Protein AF-A0A3D5AYP7-F1 (afdb_monomer_lite)

Structure (mmCIF, N/CA/C/O backbone):
data_AF-A0A3D5AYP7-F1
#
_entry.id   AF-A0A3D5AYP7-F1
#
loop_
_atom_site.group_PDB
_atom_site.id
_atom_site.type_symbol
_atom_site.label_atom_id
_atom_site.la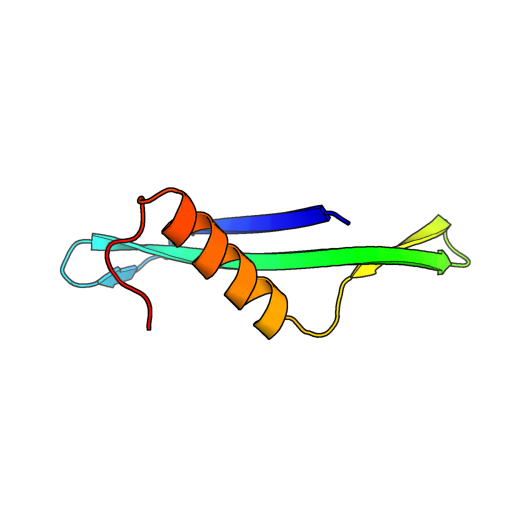bel_alt_id
_atom_site.label_comp_id
_atom_site.label_asym_id
_atom_site.label_entity_id
_atom_site.label_seq_id
_atom_site.pdbx_PDB_ins_code
_atom_site.Cartn_x
_atom_site.Cartn_y
_atom_site.Cartn_z
_atom_site.occupancy
_atom_site.B_iso_or_equiv
_atom_site.auth_seq_id
_atom_site.auth_comp_id
_atom_site.auth_asym_id
_atom_site.auth_atom_id
_atom_site.pdbx_PDB_model_num
ATOM 1 N N . GLU A 1 1 ? 15.556 -6.588 -7.195 1.00 68.94 1 GLU A N 1
ATOM 2 C CA . GLU A 1 1 ? 14.193 -6.052 -7.002 1.00 68.94 1 GLU A CA 1
ATOM 3 C C . GLU A 1 1 ? 14.003 -5.731 -5.534 1.00 68.94 1 GLU A C 1
ATOM 5 O O . GLU A 1 1 ? 14.614 -6.394 -4.699 1.00 68.94 1 GLU A O 1
ATOM 10 N N . ARG A 1 2 ? 13.244 -4.684 -5.211 1.00 78.31 2 ARG A N 1
ATOM 11 C CA . ARG A 1 2 ? 13.041 -4.251 -3.823 1.00 78.31 2 ARG A CA 1
ATOM 12 C C . ARG A 1 2 ? 11.607 -3.782 -3.629 1.00 78.31 2 ARG A C 1
ATOM 14 O O . ARG A 1 2 ? 11.133 -2.941 -4.388 1.00 78.31 2 ARG A O 1
ATOM 21 N N . ASN A 1 3 ? 10.947 -4.301 -2.597 1.00 82.56 3 ASN A N 1
ATOM 22 C CA . ASN A 1 3 ? 9.641 -3.815 -2.164 1.00 82.56 3 ASN A CA 1
ATOM 23 C C . ASN A 1 3 ? 9.833 -2.643 -1.192 1.00 82.56 3 ASN A C 1
ATOM 25 O O . ASN A 1 3 ? 10.677 -2.692 -0.295 1.00 82.56 3 ASN A O 1
ATOM 29 N N . HIS A 1 4 ? 9.027 -1.600 -1.354 1.00 86.25 4 HIS A N 1
ATOM 30 C CA . HIS A 1 4 ? 8.951 -0.471 -0.431 1.00 86.25 4 HIS A CA 1
ATOM 31 C C . HIS A 1 4 ? 7.530 -0.383 0.102 1.00 86.25 4 HIS A C 1
ATOM 33 O O . HIS A 1 4 ? 6.611 -0.113 -0.669 1.00 86.25 4 HIS A O 1
ATOM 39 N N . LEU A 1 5 ? 7.372 -0.603 1.406 1.00 88.50 5 LEU A N 1
ATOM 40 C CA . LEU A 1 5 ? 6.111 -0.469 2.126 1.00 88.50 5 LEU A CA 1
ATOM 41 C C . LEU A 1 5 ? 6.125 0.821 2.945 1.00 88.50 5 LEU A C 1
ATOM 43 O O . LEU A 1 5 ? 7.085 1.105 3.661 1.00 88.50 5 LEU A O 1
ATOM 47 N N . ARG A 1 6 ? 5.045 1.589 2.855 1.00 91.00 6 ARG A N 1
ATOM 48 C CA . ARG A 1 6 ? 4.793 2.783 3.665 1.00 91.00 6 ARG A CA 1
ATOM 49 C C . ARG A 1 6 ? 3.465 2.595 4.379 1.00 91.00 6 ARG A C 1
ATOM 51 O O . ARG A 1 6 ? 2.516 2.149 3.743 1.00 91.00 6 ARG A O 1
ATOM 58 N N . LEU A 1 7 ? 3.409 2.924 5.667 1.00 92.06 7 LEU A N 1
ATOM 59 C CA . LEU A 1 7 ? 2.227 2.770 6.517 1.00 92.06 7 LEU A CA 1
ATOM 60 C C . LEU A 1 7 ? 1.969 4.055 7.299 1.00 92.06 7 LEU A C 1
ATOM 62 O O . LEU A 1 7 ? 2.908 4.708 7.753 1.00 92.06 7 LEU A O 1
ATOM 66 N N . TRP A 1 8 ? 0.699 4.397 7.472 1.00 96.06 8 TRP A N 1
ATOM 67 C CA . TRP A 1 8 ? 0.246 5.518 8.284 1.00 96.06 8 TRP A CA 1
ATOM 68 C C . TRP A 1 8 ? -1.011 5.134 9.058 1.00 96.06 8 TRP A C 1
ATOM 70 O O . TRP A 1 8 ? -1.885 4.425 8.557 1.00 96.06 8 TRP A O 1
ATOM 80 N N . LEU A 1 9 ? -1.094 5.615 10.297 1.00 96.75 9 LEU A N 1
ATOM 81 C CA . LEU A 1 9 ? -2.299 5.495 11.101 1.00 96.75 9 LEU A CA 1
ATOM 82 C C . LEU A 1 9 ? -3.341 6.473 10.550 1.00 96.75 9 LEU A C 1
ATOM 84 O O . LEU A 1 9 ? -3.101 7.680 10.502 1.00 96.75 9 LEU A O 1
ATOM 88 N N . ALA A 1 10 ? -4.481 5.956 10.106 1.00 96.44 10 ALA A N 1
ATOM 89 C CA . ALA A 1 10 ? -5.569 6.786 9.620 1.00 96.44 10 ALA A CA 1
ATOM 90 C C . ALA A 1 10 ? -6.294 7.464 10.796 1.00 96.44 10 ALA A C 1
ATOM 92 O O . ALA A 1 10 ? -6.395 6.876 11.875 1.00 96.44 10 ALA A O 1
ATOM 93 N N . PRO A 1 11 ? -6.864 8.667 10.604 1.00 96.06 11 PRO A N 1
ATOM 94 C CA . PRO A 1 11 ? -7.624 9.372 11.638 1.00 96.06 11 PRO A CA 1
ATOM 95 C C . PRO A 1 11 ? -9.047 8.802 11.790 1.00 96.06 11 PRO A C 1
ATOM 97 O O . PRO A 1 11 ? -10.013 9.543 11.943 1.00 96.06 11 PRO A O 1
ATOM 100 N N . VAL A 1 12 ? -9.193 7.480 11.689 1.00 96.94 12 VAL A N 1
ATOM 101 C CA . VAL A 1 12 ? -10.462 6.759 11.795 1.00 96.94 12 VAL A CA 1
ATOM 102 C C . VAL A 1 12 ? -10.257 5.467 12.572 1.00 96.94 12 VAL A C 1
ATOM 104 O O . VAL A 1 12 ? -9.162 4.903 12.616 1.00 96.94 12 VAL A O 1
ATOM 107 N N . THR A 1 13 ? -11.342 4.977 13.158 1.00 97.31 13 THR A N 1
ATOM 108 C CA . THR A 1 13 ? -11.384 3.656 13.779 1.00 97.31 13 THR A CA 1
ATOM 109 C C . THR A 1 13 ? -12.474 2.821 13.126 1.00 97.31 13 THR A C 1
ATOM 111 O O . THR A 1 13 ? -13.472 3.352 12.636 1.00 97.31 13 THR A O 1
ATOM 114 N N . LEU A 1 14 ? -12.284 1.506 13.119 1.00 94.25 14 LEU A N 1
ATOM 115 C CA . LEU A 1 14 ? -13.285 0.543 12.677 1.00 94.25 14 LEU A CA 1
ATOM 116 C C . LEU A 1 14 ? -13.548 -0.427 13.824 1.00 94.25 14 LEU A C 1
ATOM 118 O O . LEU A 1 14 ? -12.627 -1.089 14.296 1.00 94.25 14 LEU A O 1
ATOM 122 N N . ALA A 1 15 ? -14.794 -0.483 14.303 1.00 95.00 15 ALA A N 1
ATOM 123 C CA . ALA A 1 15 ? -15.177 -1.289 15.468 1.00 95.00 15 ALA A CA 1
ATOM 124 C C . ALA A 1 15 ? -14.270 -1.052 16.700 1.00 95.00 15 ALA A C 1
ATOM 126 O O . ALA A 1 15 ? -13.876 -1.992 17.388 1.00 95.00 15 ALA A O 1
ATOM 127 N N . GLY A 1 16 ? -13.893 0.209 16.945 1.00 95.62 16 GLY A N 1
ATOM 128 C CA . GLY A 1 16 ? -13.017 0.599 18.056 1.00 95.62 16 GLY A CA 1
ATOM 129 C C . GLY A 1 16 ? -11.532 0.274 17.860 1.00 95.62 16 GLY A C 1
ATOM 130 O O . GLY A 1 16 ? -10.741 0.522 18.765 1.00 95.62 16 GLY A O 1
ATOM 131 N N . GLN A 1 17 ? -11.132 -0.256 16.700 1.00 95.19 17 GLN A N 1
ATOM 132 C CA . GLN A 1 17 ? -9.737 -0.565 16.385 1.00 95.19 17 GLN A CA 1
ATOM 133 C C . GLN A 1 17 ? -9.122 0.489 15.465 1.00 95.19 17 GLN A C 1
ATOM 135 O O . GLN A 1 17 ? -9.773 1.008 14.555 1.00 95.19 17 GLN A O 1
ATOM 140 N N . ASN A 1 18 ? -7.843 0.776 15.699 1.00 96.69 18 ASN A N 1
ATOM 141 C CA . ASN A 1 18 ? -7.034 1.6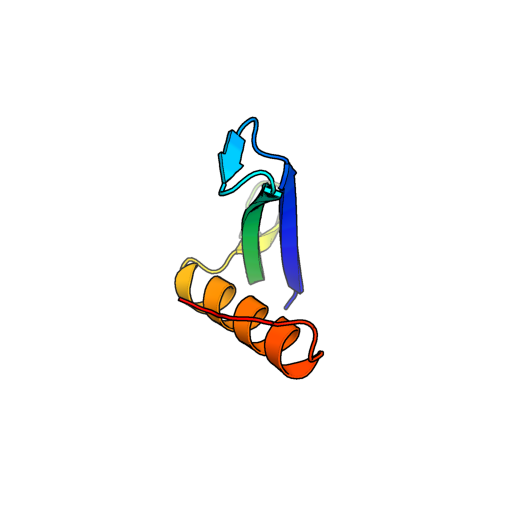61 14.869 1.00 96.69 18 ASN A CA 1
ATOM 142 C C . ASN A 1 18 ? -6.895 1.110 13.446 1.00 96.69 18 ASN A C 1
ATOM 144 O O . ASN A 1 18 ? -6.557 -0.060 13.261 1.00 96.69 18 ASN A O 1
ATOM 148 N N . VAL A 1 19 ? -7.102 1.968 12.446 1.00 94.69 19 VAL A N 1
ATOM 149 C CA . VAL A 1 19 ? -6.956 1.602 11.034 1.00 94.69 19 VAL A CA 1
ATOM 150 C C . VAL A 1 19 ? -5.606 2.076 10.513 1.00 94.69 19 VAL A C 1
ATOM 152 O O . VAL A 1 19 ? -5.297 3.265 10.556 1.00 94.69 19 VAL A O 1
ATOM 155 N N . TRP A 1 20 ? -4.817 1.150 9.974 1.00 93.50 20 TRP A N 1
ATOM 156 C CA . TRP A 1 20 ? -3.585 1.464 9.254 1.00 93.50 20 TRP A CA 1
ATOM 157 C C . TRP A 1 20 ? -3.839 1.418 7.756 1.00 93.50 20 TRP A C 1
ATOM 159 O O . TRP A 1 20 ? -4.435 0.471 7.246 1.00 93.50 20 TRP A O 1
ATOM 169 N N . VAL A 1 21 ? -3.366 2.437 7.051 1.00 92.00 21 VAL A N 1
ATOM 170 C CA . VAL A 1 21 ? -3.406 2.503 5.591 1.00 92.00 21 VAL A CA 1
ATOM 171 C C . VAL A 1 21 ? -1.973 2.449 5.088 1.00 92.00 21 VAL A C 1
ATOM 173 O O . VAL A 1 21 ? -1.062 2.981 5.723 1.00 92.00 21 VAL A O 1
ATOM 176 N N . GLY A 1 22 ? -1.763 1.771 3.964 1.00 88.75 22 GLY A N 1
ATOM 177 C CA . GLY A 1 22 ? -0.437 1.613 3.397 1.00 88.75 22 GLY A CA 1
ATOM 178 C C . GLY A 1 22 ? -0.394 1.681 1.887 1.00 88.75 22 GLY A C 1
ATOM 179 O O . GLY A 1 22 ? -1.396 1.493 1.202 1.00 88.75 22 GLY A O 1
ATOM 180 N N . GLN A 1 23 ? 0.811 1.922 1.382 1.00 89.06 23 GLN A N 1
ATOM 181 C CA . GLN A 1 23 ? 1.156 1.837 -0.031 1.00 89.06 23 GLN A CA 1
ATOM 182 C C . GLN A 1 23 ? 2.378 0.941 -0.190 1.00 89.06 23 GLN A C 1
ATOM 184 O O . GLN A 1 23 ? 3.333 1.034 0.585 1.00 89.06 23 GLN A O 1
ATOM 189 N N . ILE A 1 24 ? 2.346 0.099 -1.220 1.00 87.50 24 ILE A N 1
ATOM 190 C CA . ILE A 1 24 ? 3.469 -0.739 -1.623 1.00 87.50 24 ILE A CA 1
ATOM 191 C C . ILE A 1 24 ? 3.870 -0.440 -3.067 1.00 87.50 24 ILE A C 1
ATOM 193 O O . ILE A 1 24 ? 3.025 -0.224 -3.934 1.00 87.50 24 ILE A O 1
ATOM 197 N N . SER A 1 25 ? 5.174 -0.375 -3.314 1.00 87.44 25 SER A N 1
ATOM 198 C CA . SER A 1 25 ? 5.768 -0.247 -4.650 1.00 87.44 25 SER A CA 1
ATOM 199 C C . SER A 1 25 ? 6.928 -1.219 -4.790 1.00 87.44 25 SER A C 1
ATOM 201 O O . SER A 1 25 ? 7.642 -1.459 -3.813 1.00 87.44 25 SER A O 1
ATOM 203 N N . ARG A 1 26 ? 7.151 -1.724 -6.003 1.00 84.12 26 ARG A N 1
ATOM 204 C CA . ARG A 1 26 ? 8.263 -2.616 -6.332 1.00 84.12 26 ARG A CA 1
ATOM 205 C C . ARG A 1 26 ? 9.188 -1.969 -7.354 1.00 84.12 26 ARG A C 1
ATOM 207 O O . ARG A 1 26 ? 8.724 -1.467 -8.372 1.00 84.12 26 ARG A O 1
ATOM 214 N N . ASP A 1 27 ? 10.490 -2.045 -7.104 1.00 84.31 27 ASP A N 1
ATOM 215 C CA . ASP A 1 27 ? 11.514 -1.686 -8.084 1.00 84.31 27 ASP A CA 1
ATOM 216 C C . ASP A 1 27 ? 11.837 -2.906 -8.968 1.00 84.31 27 ASP A C 1
ATOM 218 O O . ASP A 1 27 ? 12.385 -3.894 -8.469 1.00 84.31 27 ASP A O 1
ATOM 222 N N . ILE A 1 28 ? 11.542 -2.823 -10.270 1.00 81.31 28 ILE A N 1
ATOM 223 C CA . ILE A 1 28 ? 11.728 -3.891 -11.283 1.00 81.31 28 ILE A CA 1
ATOM 224 C C . ILE A 1 28 ? 12.984 -3.705 -12.144 1.00 81.31 28 ILE A C 1
ATOM 226 O O . ILE A 1 28 ? 13.084 -4.203 -13.263 1.00 81.31 28 ILE A O 1
ATOM 230 N N . GLY A 1 29 ? 13.949 -2.935 -11.647 1.00 80.62 29 GLY A N 1
ATOM 231 C CA . GLY A 1 29 ? 15.232 -2.725 -12.307 1.00 80.62 29 GLY A CA 1
ATOM 232 C C . GLY A 1 29 ? 15.562 -1.254 -12.472 1.00 80.62 29 GLY A C 1
ATOM 233 O O . GLY A 1 29 ? 15.174 -0.419 -11.655 1.00 80.62 29 GLY A O 1
ATOM 234 N N . VAL A 1 30 ? 16.309 -0.942 -13.526 1.00 77.94 30 VAL A N 1
ATOM 235 C CA . VAL A 1 30 ? 16.842 0.397 -13.761 1.00 77.94 30 VAL A CA 1
ATOM 236 C C . VAL A 1 30 ? 16.493 0.911 -15.152 1.00 77.94 30 VAL A C 1
ATOM 238 O O . VAL A 1 30 ? 16.405 0.156 -16.117 1.00 77.94 30 VAL A O 1
ATOM 241 N N . ARG A 1 31 ? 16.283 2.220 -15.257 1.00 80.69 31 ARG A N 1
ATOM 242 C CA . ARG A 1 31 ? 16.050 2.952 -16.499 1.00 80.69 31 ARG A CA 1
ATOM 243 C C . ARG A 1 31 ? 17.108 4.037 -16.644 1.00 80.69 31 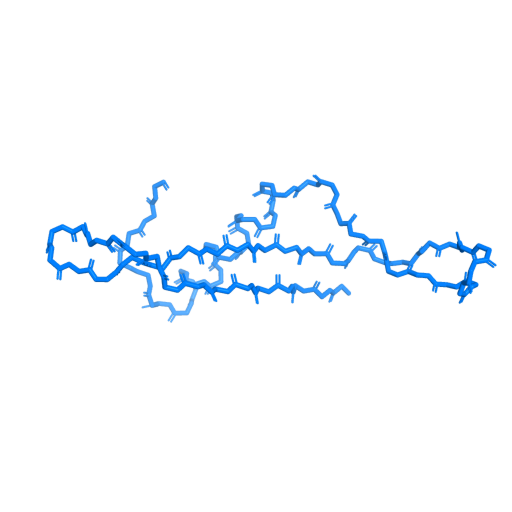ARG A C 1
ATOM 245 O O . ARG A 1 31 ? 17.477 4.681 -15.663 1.00 80.69 31 ARG A O 1
ATOM 252 N N . PHE A 1 32 ? 17.552 4.277 -17.874 1.00 80.50 32 PHE A N 1
ATOM 253 C CA . PHE A 1 32 ? 18.442 5.396 -18.156 1.00 80.50 32 PHE A CA 1
ATOM 254 C C . PHE A 1 32 ? 17.692 6.730 -18.106 1.00 80.50 32 PHE A C 1
ATOM 256 O O . PHE A 1 32 ? 16.586 6.865 -18.634 1.00 80.50 32 PHE A O 1
ATOM 263 N N . SER A 1 33 ? 18.294 7.711 -17.443 1.00 79.06 33 SER A N 1
ATOM 264 C CA . SER A 1 33 ? 17.732 9.045 -17.218 1.00 79.06 33 SER A CA 1
ATOM 265 C C . SER A 1 33 ? 18.802 10.092 -17.485 1.00 79.06 33 SER A C 1
ATOM 267 O O . SER A 1 33 ? 19.930 9.943 -17.029 1.00 79.06 33 SER A O 1
ATOM 269 N N . SER A 1 34 ? 18.453 11.190 -18.154 1.00 81.19 34 SER A N 1
ATOM 270 C CA . SER A 1 34 ? 19.378 12.309 -18.381 1.00 81.19 34 SER A CA 1
ATOM 271 C C . SER A 1 34 ? 19.753 13.064 -17.101 1.00 81.19 34 SER A C 1
ATOM 273 O O . SER A 1 34 ? 20.711 13.828 -17.111 1.00 81.19 34 SER A O 1
ATOM 275 N N . LYS A 1 35 ? 19.019 12.860 -15.997 1.00 79.88 35 LYS A N 1
ATOM 276 C CA . LYS A 1 35 ? 19.274 13.540 -14.716 1.00 79.88 35 LYS A CA 1
ATOM 277 C C . LYS A 1 35 ? 20.269 12.804 -13.822 1.00 79.88 35 LYS A C 1
ATOM 279 O O . LYS A 1 35 ? 21.040 13.448 -13.125 1.00 79.88 35 LYS A O 1
ATOM 284 N N . THR A 1 36 ? 20.223 11.473 -13.801 1.00 77.69 36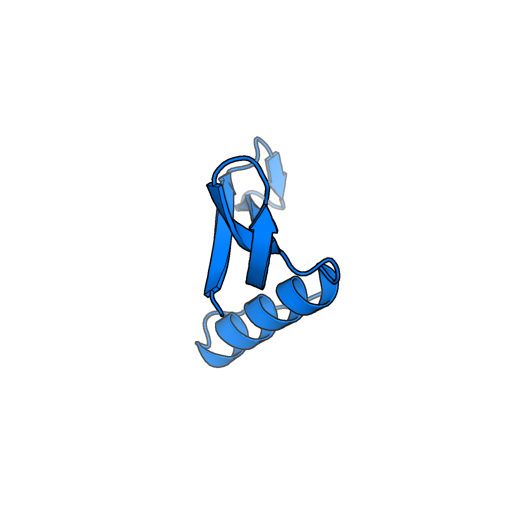 THR A N 1
ATOM 285 C CA . THR A 1 36 ? 21.015 10.650 -12.864 1.00 77.69 36 THR A CA 1
ATOM 286 C C . THR A 1 36 ? 21.769 9.513 -13.543 1.00 77.69 36 THR A C 1
ATOM 288 O O . THR A 1 36 ? 22.341 8.677 -12.852 1.00 77.69 36 THR A O 1
ATOM 291 N N . PHE A 1 37 ? 21.765 9.461 -14.880 1.00 78.31 37 PHE A N 1
ATOM 292 C CA . PHE A 1 37 ? 22.235 8.361 -15.733 1.00 78.31 37 PHE A CA 1
ATOM 293 C C . PHE A 1 37 ? 21.465 7.055 -15.534 1.00 78.31 37 PHE A C 1
ATOM 295 O O . PHE A 1 37 ? 20.975 6.499 -16.508 1.00 78.31 37 PHE A O 1
ATOM 302 N N . VAL A 1 38 ? 21.254 6.618 -14.297 1.00 79.50 38 VAL A N 1
ATOM 303 C CA . VAL A 1 38 ? 20.503 5.425 -13.908 1.00 79.50 38 VAL A CA 1
ATOM 304 C C . VAL A 1 38 ? 19.460 5.825 -12.858 1.00 79.50 38 VAL A C 1
ATOM 306 O O . VAL A 1 38 ? 19.744 6.593 -11.939 1.00 79.50 38 VAL A O 1
ATOM 309 N N . THR A 1 39 ? 18.224 5.349 -12.993 1.00 79.81 39 THR A N 1
ATOM 310 C CA . THR A 1 39 ? 17.165 5.505 -11.984 1.00 79.81 39 THR A CA 1
ATOM 311 C C . THR A 1 39 ? 16.397 4.200 -11.818 1.00 79.81 39 THR A C 1
ATOM 313 O O . THR A 1 39 ? 16.287 3.436 -12.775 1.00 79.81 39 THR A O 1
ATOM 316 N N . HIS A 1 40 ? 15.874 3.922 -10.624 1.00 82.06 40 HIS A N 1
ATOM 317 C CA . HIS A 1 40 ? 15.055 2.731 -10.408 1.00 82.06 40 HIS A CA 1
ATOM 318 C C . HIS A 1 40 ? 13.736 2.841 -11.179 1.00 82.06 40 HIS A C 1
ATOM 320 O O . HIS A 1 40 ? 13.086 3.887 -11.191 1.00 82.06 40 HIS A O 1
ATOM 326 N N . LYS A 1 41 ? 13.345 1.750 -11.838 1.00 80.31 41 LYS A N 1
ATOM 327 C CA . LYS A 1 41 ? 12.047 1.625 -12.496 1.00 80.31 41 LYS A CA 1
ATOM 328 C C . LYS A 1 41 ? 11.062 1.018 -11.503 1.00 80.31 41 LYS A C 1
ATOM 330 O O . LYS A 1 41 ? 11.246 -0.123 -11.089 1.00 80.31 41 LYS A O 1
ATOM 335 N N . ILE A 1 42 ? 10.021 1.770 -11.164 1.00 79.25 42 ILE A N 1
ATOM 336 C CA . ILE A 1 42 ? 8.896 1.273 -10.368 1.00 79.25 42 ILE A CA 1
ATOM 337 C C . ILE A 1 42 ? 7.961 0.478 -11.285 1.00 79.25 42 ILE A C 1
ATOM 339 O O . ILE A 1 42 ? 7.707 0.887 -12.422 1.00 79.25 42 ILE A O 1
ATOM 343 N N . ASP A 1 43 ? 7.477 -0.657 -10.795 1.00 79.50 43 ASP A N 1
ATOM 344 C CA . ASP A 1 43 ? 6.484 -1.482 -11.473 1.00 79.50 43 ASP A CA 1
ATOM 345 C C . ASP A 1 43 ? 5.147 -0.732 -11.619 1.00 79.50 43 ASP A C 1
ATOM 347 O O . ASP A 1 43 ? 4.613 -0.257 -10.610 1.00 79.50 43 ASP A O 1
ATOM 351 N N . PRO A 1 44 ? 4.582 -0.598 -12.835 1.00 80.00 44 PRO A N 1
ATOM 352 C CA . PRO A 1 44 ? 3.243 -0.041 -12.999 1.00 80.00 44 PRO A CA 1
ATOM 353 C C . PRO A 1 44 ? 2.123 -0.965 -12.481 1.00 80.00 44 PRO A C 1
ATOM 355 O O . PRO A 1 44 ? 1.020 -0.474 -12.245 1.00 80.00 44 PRO A O 1
ATOM 358 N N . ILE A 1 45 ? 2.367 -2.269 -12.295 1.00 81.88 45 ILE A N 1
ATOM 359 C CA . ILE A 1 45 ? 1.361 -3.254 -11.862 1.00 81.88 45 ILE A CA 1
ATOM 360 C C . ILE A 1 45 ? 1.261 -3.262 -10.328 1.00 81.88 45 ILE A C 1
ATOM 362 O O . ILE A 1 45 ? 1.724 -4.158 -9.624 1.00 81.88 45 ILE A O 1
ATOM 366 N N . VAL A 1 46 ? 0.636 -2.220 -9.781 1.00 75.38 46 VAL A N 1
ATOM 367 C CA . VAL A 1 46 ? 0.509 -2.025 -8.325 1.00 75.38 46 VAL A CA 1
ATOM 368 C C . VAL A 1 46 ? -0.309 -3.118 -7.623 1.00 75.38 46 VAL A C 1
ATOM 370 O O . VAL A 1 46 ? -0.036 -3.434 -6.463 1.00 75.38 46 VAL A O 1
ATOM 373 N N . ASP A 1 47 ? -1.267 -3.734 -8.320 1.00 78.81 47 ASP A N 1
ATOM 374 C CA . ASP A 1 47 ? -2.092 -4.820 -7.773 1.00 78.81 47 ASP A CA 1
ATOM 375 C C . ASP A 1 47 ? -1.285 -6.090 -7.502 1.00 78.81 47 ASP A C 1
ATOM 377 O O . ASP A 1 47 ? -1.527 -6.784 -6.513 1.00 78.81 47 ASP A O 1
ATOM 381 N N . GLU A 1 48 ? -0.278 -6.364 -8.331 1.00 78.62 48 GLU A N 1
ATOM 382 C CA . GLU 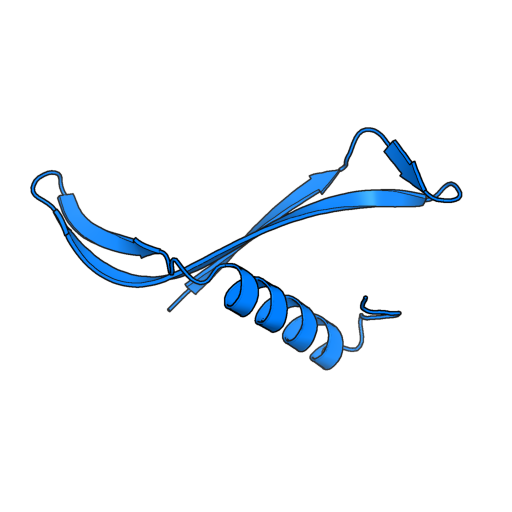A 1 48 ? 0.637 -7.479 -8.113 1.00 78.62 48 GLU A CA 1
ATOM 383 C C . GLU A 1 48 ? 1.460 -7.238 -6.843 1.00 78.62 48 GLU A C 1
ATOM 385 O O . GLU A 1 48 ? 1.527 -8.099 -5.966 1.00 78.62 48 GLU A O 1
ATOM 390 N N . ALA A 1 49 ? 1.999 -6.028 -6.664 1.00 77.31 49 ALA A N 1
ATOM 391 C CA . ALA A 1 49 ? 2.711 -5.666 -5.440 1.00 77.31 49 ALA A CA 1
ATOM 392 C C . ALA A 1 49 ? 1.824 -5.793 -4.181 1.00 77.31 49 ALA A C 1
ATOM 394 O O . ALA A 1 49 ? 2.296 -6.260 -3.141 1.00 77.31 49 ALA A O 1
ATOM 395 N N . ARG A 1 50 ? 0.529 -5.448 -4.270 1.00 80.06 50 ARG A N 1
ATOM 396 C CA . ARG A 1 50 ? -0.458 -5.660 -3.190 1.00 80.06 50 ARG A CA 1
ATOM 397 C C . ARG A 1 50 ? -0.667 -7.144 -2.868 1.00 80.06 50 ARG A C 1
ATOM 399 O O . ARG A 1 50 ? -0.834 -7.512 -1.703 1.00 80.06 50 ARG A O 1
ATOM 406 N N . LEU A 1 51 ? -0.657 -8.008 -3.878 1.00 82.31 51 LEU A N 1
ATOM 407 C CA . LEU A 1 51 ? -0.783 -9.446 -3.669 1.00 82.31 51 LEU A CA 1
ATOM 408 C C . LEU A 1 51 ? 0.428 -10.005 -2.911 1.00 82.31 51 LEU A C 1
ATOM 410 O O . LEU A 1 51 ? 0.250 -10.769 -1.965 1.00 82.31 51 LEU A O 1
ATOM 414 N N . TYR A 1 52 ? 1.640 -9.572 -3.259 1.00 80.38 52 TYR A N 1
ATOM 415 C CA . TYR A 1 52 ? 2.862 -10.040 -2.599 1.00 80.38 52 TYR A CA 1
ATOM 416 C C . TYR A 1 52 ? 2.881 -9.770 -1.098 1.00 80.38 52 TYR A C 1
ATOM 418 O O . TYR A 1 52 ? 3.195 -10.672 -0.331 1.00 80.38 52 TYR A O 1
ATOM 426 N N . ILE A 1 53 ? 2.480 -8.576 -0.654 1.00 80.62 53 ILE A N 1
ATOM 427 C CA . ILE A 1 53 ? 2.416 -8.302 0.788 1.00 80.62 53 ILE A CA 1
ATOM 428 C C . ILE A 1 53 ? 1.373 -9.174 1.495 1.00 80.62 53 ILE A C 1
ATOM 430 O O . ILE A 1 53 ? 1.598 -9.613 2.619 1.00 80.62 53 ILE A O 1
ATOM 434 N N . SER A 1 54 ? 0.257 -9.477 0.831 1.00 81.44 54 SER A N 1
ATOM 435 C CA . SER A 1 54 ? -0.766 -10.368 1.390 1.00 81.44 54 SER A CA 1
ATOM 436 C C . SER A 1 54 ? -0.220 -11.789 1.564 1.00 81.44 54 SER A C 1
ATOM 438 O O . SER A 1 54 ? -0.441 -12.409 2.603 1.00 81.44 54 SER A O 1
ATOM 440 N N . LEU A 1 55 ? 0.541 -12.277 0.578 1.00 84.06 55 LEU A N 1
ATOM 441 C CA . LEU A 1 55 ? 1.215 -13.576 0.621 1.00 84.06 55 LEU A CA 1
ATOM 442 C C . LEU A 1 55 ? 2.316 -13.623 1.689 1.00 84.06 55 LEU A C 1
ATOM 444 O O . LEU A 1 55 ? 2.360 -14.582 2.454 1.00 84.06 55 LEU A O 1
ATOM 448 N N . ASP 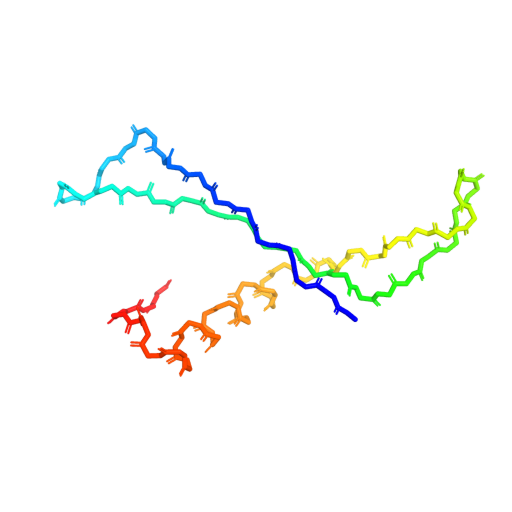A 1 56 ? 3.153 -12.589 1.792 1.00 81.94 56 ASP A N 1
ATOM 449 C CA . ASP A 1 56 ? 4.243 -12.524 2.776 1.00 81.94 56 ASP A CA 1
ATOM 450 C C . ASP A 1 56 ? 3.703 -12.526 4.218 1.00 81.94 56 ASP A C 1
ATOM 452 O O . ASP A 1 56 ? 4.205 -13.253 5.076 1.00 81.94 56 ASP A O 1
ATOM 456 N N . ILE A 1 57 ? 2.641 -11.759 4.497 1.00 82.75 57 ILE A N 1
ATOM 457 C CA . ILE A 1 57 ? 2.012 -11.709 5.831 1.00 82.75 57 ILE A CA 1
ATOM 458 C C . ILE A 1 57 ? 1.297 -13.033 6.147 1.00 82.75 57 ILE A C 1
ATOM 460 O O . ILE A 1 57 ? 1.371 -13.521 7.280 1.00 82.75 57 ILE A O 1
ATOM 464 N N . ALA A 1 58 ? 0.639 -13.643 5.153 1.00 83.44 58 ALA A N 1
ATOM 465 C CA . ALA A 1 58 ? 0.039 -14.969 5.295 1.00 83.44 58 ALA A CA 1
ATOM 466 C C . ALA A 1 58 ? 1.098 -16.036 5.615 1.00 83.44 58 ALA A C 1
ATOM 468 O O . ALA A 1 58 ? 0.915 -16.822 6.545 1.00 83.44 58 ALA A O 1
ATOM 469 N N . ALA A 1 59 ? 2.224 -16.027 4.897 1.00 85.25 59 ALA A N 1
ATOM 470 C CA . ALA A 1 59 ? 3.347 -16.932 5.126 1.00 85.25 59 ALA A CA 1
ATOM 471 C C . ALA A 1 59 ? 3.979 -16.727 6.511 1.00 85.25 59 ALA A C 1
ATOM 473 O O . ALA A 1 59 ? 4.330 -17.697 7.178 1.00 85.25 59 ALA A O 1
ATOM 474 N N . ALA A 1 60 ? 4.053 -15.480 6.983 1.00 85.50 60 ALA A N 1
ATOM 475 C CA . ALA A 1 60 ? 4.504 -15.142 8.331 1.00 85.50 60 ALA A CA 1
ATOM 476 C C . ALA A 1 60 ? 3.507 -15.540 9.441 1.00 85.50 60 ALA A C 1
ATOM 478 O O . ALA A 1 60 ? 3.772 -15.272 10.611 1.00 85.50 60 ALA A O 1
ATOM 479 N N . GLN A 1 61 ? 2.354 -16.128 9.094 1.00 83.19 61 GLN A N 1
ATOM 480 C CA . GLN A 1 61 ? 1.278 -16.529 10.012 1.00 83.19 61 GLN A CA 1
ATOM 481 C C . GLN A 1 61 ? 0.755 -15.396 10.910 1.00 83.19 61 GLN A C 1
ATOM 483 O O . GLN A 1 61 ? 0.145 -15.638 11.949 1.00 83.19 61 GLN A O 1
ATOM 488 N N . SER A 1 62 ? 0.963 -14.145 10.504 1.00 79.56 62 SER A N 1
ATOM 489 C CA . SER A 1 62 ? 0.482 -12.961 11.227 1.00 79.56 62 SER A CA 1
ATOM 490 C C . SER A 1 62 ? -0.869 -12.464 10.702 1.00 79.56 62 SER A C 1
ATOM 492 O O . SER A 1 62 ? -1.411 -11.470 11.188 1.00 79.56 62 SER A O 1
ATOM 494 N N . LEU A 1 63 ? -1.436 -13.169 9.719 1.00 80.88 63 LEU A N 1
ATOM 495 C CA . LEU A 1 63 ? -2.669 -12.793 9.048 1.00 80.88 63 LEU A CA 1
ATOM 496 C C . LEU A 1 63 ? -3.896 -13.470 9.667 1.00 80.88 63 LEU A C 1
ATOM 498 O O . LEU A 1 63 ? -3.999 -14.693 9.689 1.00 80.88 63 LEU A O 1
ATOM 502 N N . ARG A 1 64 ? -4.872 -12.665 10.100 1.00 82.31 64 ARG A N 1
ATOM 503 C CA . ARG A 1 64 ? -6.171 -13.159 10.588 1.00 82.31 64 ARG A CA 1
ATOM 504 C C . ARG A 1 64 ? -7.220 -13.311 9.476 1.00 82.31 64 ARG A C 1
ATOM 506 O O . ARG A 1 64 ? -8.041 -14.218 9.557 1.00 82.31 64 ARG A O 1
ATOM 513 N N . ALA A 1 65 ? -7.226 -12.420 8.482 1.00 80.94 65 ALA A N 1
ATOM 514 C CA . ALA A 1 65 ? -8.139 -12.432 7.330 1.00 80.94 65 ALA A CA 1
ATOM 515 C C . ALA A 1 65 ? -7.595 -11.549 6.182 1.00 80.94 65 ALA A C 1
ATOM 517 O O . ALA A 1 65 ? -6.869 -10.594 6.455 1.00 80.94 65 ALA A O 1
ATOM 518 N N . VAL A 1 66 ? -7.975 -11.844 4.929 1.00 80.00 66 VAL A N 1
ATOM 519 C CA . VAL A 1 66 ? -7.728 -11.038 3.706 1.00 80.00 66 VAL A CA 1
ATOM 520 C C . VAL A 1 66 ? -9.023 -10.948 2.898 1.00 80.00 66 VAL A C 1
ATOM 522 O O . VAL A 1 66 ? -9.750 -11.939 2.816 1.00 80.00 66 VAL A O 1
ATOM 525 N N . GLY A 1 67 ? -9.297 -9.779 2.312 1.00 71.06 67 GLY A N 1
ATOM 526 C CA . GLY A 1 67 ? -10.469 -9.487 1.481 1.00 71.06 67 GLY A CA 1
ATOM 527 C C . GLY A 1 67 ? -10.198 -8.351 0.508 1.00 71.06 67 GLY A C 1
ATOM 528 O O . GLY A 1 67 ? -9.362 -7.481 0.844 1.00 71.06 67 GLY A O 1
#

Foldseek 3Di:
DDKDKDKDFDPDADPNHTDIDMAIWDFPAWDQDPVPRIDTDIDPPRVVRVVVVVVVCVVVVVDPDDD

pLDDT: mean 84.49, std 6.81, range [68.94, 97.31]

Sequence (67 aa):
ERNHLRLWLAPVTLAGQNVWVGQISRDIGVRFSSKTFVTHKIDPIVDEARLYISLDIAAAQSLRAVG

Secondary structure (DSSP, 8-state):
-EEEEEEEEEEEEETTEEEEEEEEEEEEEEEEETTTEEEEEEPS-HHHHHHHHHHHHHHTT--S---

Radius of gyration: 15.73 Å; chains: 1; bounding box: 37×30×36 Å